Protein AF-A0A963HE91-F1 (afdb_monomer)

Radius of gyration: 21.38 Å; Cα contacts (8 Å, |Δi|>4): 74; chains: 1; bounding box: 31×71×37 Å

Structure (mmCIF, N/CA/C/O backbone):
data_AF-A0A963HE91-F1
#
_entry.id   AF-A0A963HE91-F1
#
loop_
_atom_site.group_PDB
_atom_site.id
_atom_site.type_symbol
_atom_site.label_atom_id
_atom_site.label_alt_id
_atom_site.label_comp_id
_atom_site.label_asym_id
_atom_site.label_entity_id
_atom_site.label_seq_id
_atom_site.pdbx_PDB_ins_code
_atom_site.Cartn_x
_atom_site.Cartn_y
_atom_site.Cartn_z
_atom_site.occupancy
_atom_site.B_iso_or_equiv
_atom_site.auth_seq_id
_atom_site.auth_comp_id
_atom_site.auth_asym_id
_atom_site.auth_atom_id
_atom_site.pdbx_PDB_model_num
ATOM 1 N N . MET A 1 1 ? -19.109 55.000 1.678 1.00 43.66 1 MET A N 1
ATOM 2 C CA . MET A 1 1 ? -19.794 53.860 2.327 1.00 43.66 1 MET A CA 1
ATOM 3 C C . MET A 1 1 ? -19.699 52.593 1.458 1.00 43.66 1 MET A C 1
ATOM 5 O O . MET A 1 1 ? -20.715 52.019 1.116 1.00 43.66 1 MET A O 1
ATOM 9 N N . TYR A 1 2 ? -18.485 52.142 1.104 1.00 42.00 2 TYR A N 1
ATOM 10 C CA . TYR A 1 2 ? -18.229 50.865 0.408 1.00 42.00 2 TYR A CA 1
ATOM 11 C C . TYR A 1 2 ? -16.801 50.407 0.756 1.00 42.00 2 TYR A C 1
ATOM 13 O O . TYR A 1 2 ? -15.855 50.832 0.108 1.00 42.00 2 TYR A O 1
ATOM 21 N N . SER A 1 3 ? -16.608 49.633 1.830 1.00 48.31 3 SER A N 1
ATOM 22 C CA . SER A 1 3 ? -15.276 49.060 2.144 1.00 48.31 3 SER A CA 1
ATOM 23 C C . SER A 1 3 ? -15.326 47.731 2.912 1.00 48.31 3 SER A C 1
ATOM 25 O O . SER A 1 3 ? -14.391 46.942 2.862 1.00 48.31 3 SER A O 1
ATOM 27 N N . ASN A 1 4 ? -16.447 47.404 3.562 1.00 52.81 4 ASN A N 1
ATOM 28 C CA . ASN A 1 4 ? -16.508 46.206 4.409 1.00 52.81 4 ASN A CA 1
ATOM 29 C C . ASN A 1 4 ? -16.736 44.895 3.634 1.00 52.81 4 ASN A C 1
ATOM 31 O O . ASN A 1 4 ? -16.278 43.843 4.071 1.00 52.81 4 ASN A O 1
ATOM 35 N N . TYR A 1 5 ? -17.385 44.931 2.465 1.00 49.00 5 TYR A N 1
ATOM 36 C CA . TYR A 1 5 ? -17.703 43.707 1.716 1.00 49.00 5 TYR A CA 1
ATOM 37 C C . TYR A 1 5 ? -16.493 43.103 0.978 1.00 49.00 5 TYR A C 1
ATOM 39 O O . TYR A 1 5 ? -16.354 41.884 0.946 1.00 49.00 5 TYR A O 1
ATOM 47 N N . SER A 1 6 ? -15.580 43.923 0.443 1.00 46.88 6 SER A N 1
ATOM 48 C CA . SER A 1 6 ? -14.417 43.453 -0.334 1.00 46.88 6 SER A CA 1
ATOM 49 C C . SER A 1 6 ? -13.296 42.859 0.532 1.00 46.88 6 SER A C 1
ATOM 51 O O . SER A 1 6 ? -12.594 41.932 0.110 1.00 46.88 6 SER A O 1
ATOM 53 N N . ILE A 1 7 ? -13.1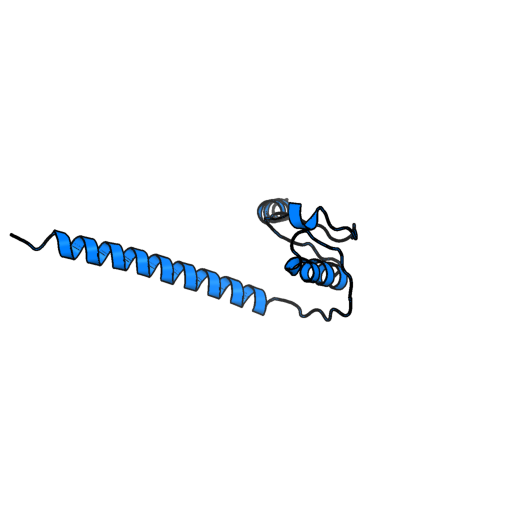38 43.356 1.761 1.00 56.75 7 ILE A N 1
ATOM 54 C CA . ILE A 1 7 ? -12.129 42.871 2.713 1.00 56.75 7 ILE A CA 1
ATOM 55 C C . ILE A 1 7 ? -12.523 41.486 3.247 1.00 56.75 7 ILE A C 1
ATOM 57 O O . ILE A 1 7 ? -11.697 40.572 3.258 1.00 56.75 7 ILE A O 1
ATOM 61 N N . LEU A 1 8 ? -13.797 41.285 3.602 1.00 57.75 8 LEU A N 1
ATOM 62 C CA . LEU A 1 8 ? -14.293 40.002 4.117 1.00 57.75 8 LEU A CA 1
ATOM 63 C C . LEU A 1 8 ? -14.193 38.874 3.077 1.00 57.75 8 LEU A C 1
ATOM 65 O O . LEU A 1 8 ? -13.762 37.765 3.406 1.00 57.75 8 LEU A O 1
ATOM 69 N N . THR A 1 9 ? -14.505 39.147 1.806 1.00 54.91 9 THR A N 1
ATOM 70 C CA . THR A 1 9 ? -14.377 38.149 0.729 1.00 54.91 9 THR A CA 1
ATOM 71 C C . THR A 1 9 ? -12.923 37.777 0.445 1.00 54.91 9 THR A C 1
ATOM 73 O O . THR A 1 9 ? -12.617 36.605 0.206 1.00 54.91 9 THR A O 1
ATOM 76 N N . THR A 1 10 ? -12.008 38.748 0.510 1.00 58.06 10 THR A N 1
ATOM 77 C CA . THR A 1 10 ? -10.575 38.521 0.268 1.00 58.06 10 THR A CA 1
ATOM 78 C C . THR A 1 10 ? -9.954 37.671 1.377 1.00 58.06 10 THR A C 1
ATOM 80 O O . THR A 1 10 ? -9.266 36.690 1.083 1.00 58.06 10 THR A O 1
ATOM 83 N N . THR A 1 11 ? -10.263 37.971 2.641 1.00 62.06 11 THR A N 1
ATOM 84 C CA . THR A 1 11 ? -9.779 37.211 3.804 1.00 62.06 11 THR A CA 1
ATOM 85 C C . THR A 1 11 ? -10.313 35.778 3.812 1.00 62.06 11 THR A C 1
ATOM 87 O O . THR A 1 11 ? -9.533 34.839 3.957 1.00 62.06 11 THR A O 1
ATOM 90 N N . ALA A 1 12 ? -11.611 35.573 3.563 1.00 62.31 12 ALA A N 1
ATOM 91 C CA . ALA A 1 12 ? -12.201 34.233 3.529 1.00 62.31 12 ALA A CA 1
ATOM 92 C C . ALA A 1 12 ? -11.653 33.367 2.377 1.00 62.31 12 ALA A C 1
ATOM 94 O O . ALA A 1 12 ? -11.442 32.167 2.551 1.00 62.31 12 ALA A O 1
ATOM 95 N N . ARG A 1 13 ? -11.378 33.957 1.201 1.00 60.41 13 ARG A N 1
ATOM 96 C CA . ARG A 1 13 ? -10.740 33.242 0.081 1.00 60.41 13 ARG A CA 1
ATOM 97 C C . ARG A 1 13 ? -9.294 32.866 0.404 1.00 60.41 13 ARG A C 1
ATOM 99 O O . ARG A 1 13 ? -8.900 31.746 0.099 1.00 60.41 13 ARG A O 1
ATOM 106 N N . ARG A 1 14 ? -8.542 33.760 1.056 1.00 58.22 14 ARG A N 1
ATOM 107 C CA . ARG A 1 14 ? -7.151 33.521 1.471 1.00 58.22 14 ARG A CA 1
ATOM 108 C C . ARG A 1 14 ? -7.046 32.426 2.532 1.00 58.22 14 ARG A C 1
ATOM 110 O O . ARG A 1 14 ? -6.205 31.545 2.393 1.00 58.22 14 ARG A O 1
ATOM 117 N N . LEU A 1 15 ? -7.926 32.444 3.536 1.00 61.59 15 LEU A N 1
ATOM 118 C CA . LEU A 1 15 ? -8.004 31.401 4.564 1.00 61.59 15 LEU A CA 1
ATOM 119 C C . LEU A 1 15 ? -8.363 30.045 3.952 1.00 61.59 15 LEU A C 1
ATOM 121 O O . LEU A 1 15 ? -7.683 29.062 4.230 1.00 61.59 15 LEU A O 1
ATOM 125 N N . ARG A 1 16 ? -9.354 29.999 3.048 1.00 58.81 16 ARG A N 1
ATOM 126 C CA . ARG A 1 16 ? -9.684 28.772 2.309 1.00 58.81 16 ARG A CA 1
ATOM 127 C C . ARG A 1 16 ? -8.501 28.272 1.484 1.00 58.81 16 ARG A C 1
ATOM 129 O O . ARG A 1 16 ? -8.147 27.115 1.635 1.00 58.81 16 ARG A O 1
ATOM 136 N N . SER A 1 17 ? -7.846 29.127 0.691 1.00 61.78 17 SER A N 1
ATOM 137 C CA . SER A 1 17 ? -6.686 28.725 -0.121 1.00 61.78 17 SER A CA 1
ATOM 138 C C . SER A 1 17 ? -5.47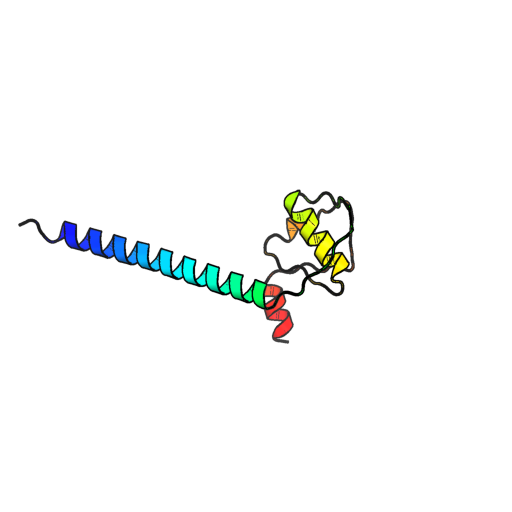7 28.290 0.713 1.00 61.78 17 SER A C 1
ATOM 140 O O . SER A 1 17 ? -4.755 27.383 0.314 1.00 61.78 17 SER A O 1
ATOM 142 N N . GLN A 1 18 ? -5.250 28.913 1.874 1.00 62.34 18 GLN A N 1
ATOM 143 C CA . GLN A 1 18 ? -4.181 28.516 2.793 1.00 62.34 18 GLN A CA 1
ATOM 144 C C . GLN A 1 18 ? -4.492 27.182 3.475 1.00 62.34 18 GLN A C 1
ATOM 146 O O . GLN A 1 18 ? -3.589 26.365 3.619 1.00 62.34 18 GLN A O 1
ATOM 151 N N . GLN A 1 19 ? -5.755 26.921 3.828 1.00 65.88 19 GLN A N 1
ATOM 152 C CA . GLN A 1 19 ? -6.173 25.616 4.341 1.00 65.88 19 GLN A CA 1
ATOM 153 C C . GLN A 1 19 ? -6.030 24.512 3.285 1.00 65.88 19 GLN A C 1
ATOM 155 O O . GLN A 1 19 ? -5.526 23.439 3.612 1.00 65.88 19 GLN A O 1
ATOM 160 N N . THR A 1 20 ? -6.377 24.759 2.014 1.00 76.75 20 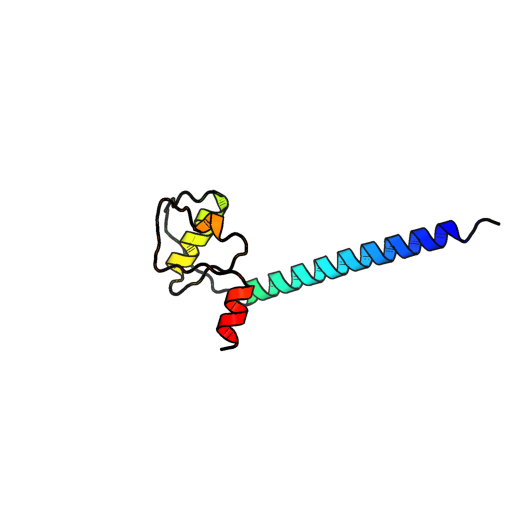THR A N 1
ATOM 161 C CA . THR A 1 20 ? -6.139 23.775 0.942 1.00 76.75 20 THR A CA 1
ATOM 162 C C . THR A 1 20 ? -4.652 23.531 0.712 1.00 76.75 20 THR A C 1
ATOM 164 O O . THR A 1 20 ? -4.246 22.380 0.568 1.00 76.75 20 THR A O 1
ATOM 167 N N . ALA A 1 21 ? -3.830 24.585 0.712 1.00 80.56 21 ALA A N 1
ATOM 168 C CA . ALA A 1 21 ? -2.382 24.460 0.553 1.00 80.56 21 ALA A CA 1
ATOM 169 C C . ALA A 1 21 ? -1.738 23.681 1.712 1.00 80.56 21 ALA A C 1
ATOM 171 O O . ALA A 1 21 ? -0.928 22.791 1.469 1.00 80.56 21 ALA A O 1
ATOM 172 N N . ALA A 1 22 ? -2.137 23.957 2.957 1.00 83.06 22 ALA A N 1
ATOM 173 C CA . ALA A 1 22 ? -1.662 23.225 4.130 1.00 83.06 22 ALA A CA 1
ATOM 174 C C . ALA A 1 22 ? -2.073 21.743 4.087 1.00 83.06 22 ALA A C 1
ATOM 176 O O . ALA A 1 22 ? -1.256 20.867 4.361 1.00 83.06 22 ALA A O 1
ATOM 177 N N . HIS A 1 23 ? -3.311 21.449 3.678 1.00 83.81 23 HIS A N 1
ATOM 178 C CA . HIS A 1 23 ? -3.799 20.074 3.531 1.00 83.81 23 HIS A CA 1
ATOM 179 C C . HIS A 1 23 ? -3.050 19.295 2.445 1.00 83.81 23 HIS A C 1
ATOM 181 O O . HIS A 1 23 ? -2.706 18.130 2.631 1.00 83.81 23 HIS A O 1
ATOM 187 N N . LEU A 1 24 ? -2.762 19.941 1.312 1.00 83.00 24 LEU A N 1
ATOM 188 C CA . LEU A 1 24 ? -1.954 19.357 0.240 1.00 83.00 24 LEU A CA 1
ATOM 189 C C . LEU A 1 24 ? -0.517 19.099 0.704 1.00 83.00 24 LEU A C 1
ATOM 191 O O . LEU A 1 24 ? -0.009 18.000 0.502 1.00 83.00 24 LEU A O 1
ATOM 195 N N . ALA A 1 25 ? 0.110 20.071 1.372 1.00 86.75 25 ALA A N 1
ATOM 196 C CA . ALA A 1 25 ? 1.455 19.921 1.923 1.00 86.75 25 ALA A CA 1
ATOM 197 C C . ALA A 1 25 ? 1.532 18.758 2.926 1.00 86.75 25 ALA A C 1
ATOM 199 O O . ALA A 1 25 ? 2.466 17.959 2.873 1.00 86.75 25 ALA A O 1
ATOM 200 N N . PHE A 1 26 ? 0.518 18.612 3.785 1.00 91.44 26 PHE A N 1
ATOM 201 C CA . PHE A 1 26 ? 0.416 17.488 4.712 1.00 91.44 26 PHE A CA 1
ATOM 202 C C . PHE A 1 26 ? 0.318 16.143 3.977 1.00 91.44 26 PHE A C 1
ATOM 204 O O . PHE A 1 26 ? 1.090 15.231 4.266 1.00 91.44 26 PHE A O 1
ATOM 211 N N . LYS A 1 27 ? -0.575 16.027 2.982 1.00 88.19 27 LYS A N 1
ATOM 212 C CA . LYS A 1 27 ? -0.723 14.803 2.173 1.00 88.19 27 LYS A CA 1
ATOM 213 C C . LYS A 1 27 ? 0.564 14.418 1.445 1.00 88.19 27 LYS A C 1
ATOM 215 O O . LYS A 1 27 ? 0.931 13.244 1.429 1.00 88.19 27 LYS A O 1
ATOM 220 N N . LEU A 1 28 ? 1.247 15.396 0.852 1.00 90.44 28 LEU A N 1
ATOM 221 C CA . LEU A 1 28 ? 2.508 15.176 0.144 1.00 90.44 28 LEU A CA 1
ATOM 222 C C . LEU A 1 28 ? 3.600 14.687 1.096 1.00 90.44 28 LEU A C 1
ATOM 224 O O . LEU A 1 28 ? 4.259 13.698 0.796 1.00 90.44 28 LEU A O 1
ATOM 228 N N . SER A 1 29 ? 3.742 15.332 2.258 1.00 92.19 29 SER A N 1
ATOM 229 C CA . SER A 1 29 ? 4.713 14.931 3.280 1.00 92.19 29 SER A CA 1
ATOM 230 C C . SER A 1 29 ? 4.456 13.507 3.785 1.00 92.19 29 SER A C 1
ATOM 232 O O . SER A 1 29 ? 5.375 12.691 3.823 1.00 92.19 29 SER A O 1
ATOM 234 N N . ALA A 1 30 ? 3.195 13.168 4.080 1.00 90.75 30 ALA A N 1
ATOM 235 C CA . ALA A 1 30 ? 2.818 11.820 4.498 1.00 90.75 30 ALA A CA 1
ATOM 236 C C . ALA A 1 30 ? 3.152 10.770 3.424 1.00 90.75 30 ALA A C 1
ATOM 238 O O . ALA A 1 30 ? 3.734 9.734 3.733 1.00 90.75 30 ALA A O 1
ATOM 239 N N . THR A 1 31 ? 2.846 11.055 2.155 1.00 88.56 31 THR A N 1
ATOM 240 C CA . THR A 1 31 ? 3.141 10.139 1.040 1.00 88.56 31 THR A CA 1
ATOM 241 C C . THR A 1 31 ? 4.647 9.959 0.853 1.00 88.56 31 THR A C 1
ATOM 243 O O . THR A 1 31 ? 5.121 8.834 0.733 1.00 88.56 31 THR A O 1
ATOM 246 N N . ALA A 1 32 ? 5.412 11.054 0.882 1.00 93.56 32 ALA A N 1
ATOM 247 C CA . ALA A 1 32 ? 6.865 11.011 0.758 1.00 93.56 32 ALA A CA 1
ATOM 248 C C . ALA A 1 32 ? 7.507 10.199 1.890 1.00 93.56 32 ALA A C 1
ATOM 250 O O . ALA A 1 32 ? 8.400 9.395 1.636 1.00 93.56 32 ALA A O 1
ATOM 251 N N . HIS A 1 33 ? 7.017 10.356 3.123 1.00 95.88 33 HIS A N 1
ATOM 252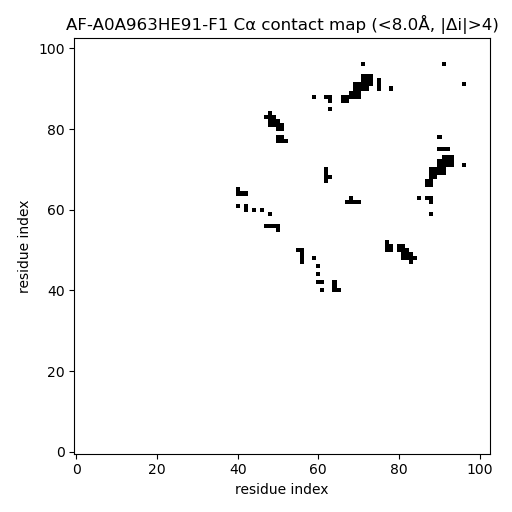 C CA . HIS A 1 33 ? 7.486 9.558 4.249 1.00 95.88 33 HIS A CA 1
ATOM 253 C C . HIS A 1 33 ? 7.182 8.069 4.050 1.00 95.88 33 HIS A C 1
ATOM 255 O O . HIS A 1 33 ? 8.051 7.242 4.308 1.00 95.88 33 HIS A O 1
ATOM 261 N N . LEU A 1 34 ? 5.973 7.708 3.609 1.00 91.62 34 LEU A N 1
ATOM 262 C CA . LEU A 1 34 ? 5.618 6.305 3.369 1.00 91.62 34 LEU A CA 1
ATOM 263 C C . LEU A 1 34 ? 6.518 5.670 2.305 1.00 91.62 34 LEU A C 1
ATOM 265 O O . LEU A 1 34 ? 7.002 4.564 2.509 1.00 91.62 34 LEU A O 1
ATOM 269 N N . VAL A 1 35 ? 6.803 6.391 1.217 1.00 92.56 35 VAL A N 1
ATOM 270 C CA . VAL A 1 35 ? 7.741 5.932 0.181 1.00 92.56 35 VAL A CA 1
ATOM 271 C C . VAL A 1 35 ? 9.158 5.791 0.741 1.00 92.56 35 VAL A C 1
ATOM 273 O O . VAL A 1 35 ? 9.828 4.809 0.450 1.00 92.56 35 VAL A O 1
ATOM 276 N N . ALA A 1 36 ? 9.606 6.728 1.581 1.00 95.31 36 ALA A N 1
ATOM 277 C CA . ALA A 1 36 ? 10.948 6.699 2.164 1.00 95.31 36 ALA A CA 1
ATOM 278 C C . ALA A 1 36 ? 11.190 5.507 3.107 1.00 95.31 36 ALA A C 1
ATOM 280 O O . ALA A 1 36 ? 12.338 5.112 3.293 1.00 95.31 36 ALA A O 1
ATOM 281 N N . VAL A 1 37 ? 10.135 4.947 3.706 1.00 95.38 37 VAL A N 1
ATOM 282 C CA . VAL A 1 37 ? 10.224 3.763 4.582 1.00 95.38 37 VAL A CA 1
ATOM 283 C C . VAL A 1 37 ? 9.791 2.467 3.895 1.00 95.38 37 VAL A C 1
ATOM 285 O O . VAL A 1 37 ? 9.833 1.409 4.521 1.00 95.38 37 VAL A O 1
ATOM 288 N N . ALA A 1 38 ? 9.350 2.532 2.638 1.00 91.94 38 ALA A N 1
ATOM 289 C CA . ALA A 1 38 ? 8.889 1.366 1.902 1.00 91.94 38 ALA A CA 1
ATOM 290 C C . ALA A 1 38 ? 10.062 0.460 1.510 1.00 91.94 38 ALA A C 1
ATOM 292 O O . ALA A 1 38 ? 11.154 0.922 1.180 1.00 91.94 38 ALA A O 1
ATOM 293 N N . THR A 1 39 ? 9.812 -0.846 1.498 1.00 92.00 39 THR A N 1
ATOM 294 C CA . THR A 1 39 ? 10.728 -1.833 0.922 1.00 92.00 39 THR A CA 1
ATOM 295 C C . THR A 1 39 ? 10.330 -2.121 -0.515 1.00 92.00 39 THR A C 1
ATOM 297 O O . THR A 1 39 ? 9.160 -2.385 -0.793 1.00 92.00 39 THR A O 1
ATOM 300 N N . GLU A 1 40 ? 11.301 -2.099 -1.421 1.00 91.94 40 GLU A N 1
ATOM 301 C CA . GLU A 1 40 ? 11.089 -2.491 -2.811 1.00 91.94 40 GLU A CA 1
ATOM 302 C C . GLU A 1 40 ? 10.880 -4.007 -2.913 1.00 91.94 40 GLU A C 1
ATOM 304 O O . GLU A 1 40 ? 11.602 -4.787 -2.289 1.00 91.94 40 GLU A O 1
ATOM 309 N N . ILE A 1 41 ? 9.882 -4.419 -3.696 1.00 89.00 41 ILE A N 1
ATOM 310 C CA . ILE A 1 41 ? 9.522 -5.821 -3.914 1.00 89.00 41 ILE A CA 1
ATOM 311 C C . ILE A 1 41 ? 9.554 -6.083 -5.418 1.00 89.00 41 ILE A C 1
ATOM 313 O O . ILE A 1 41 ? 8.813 -5.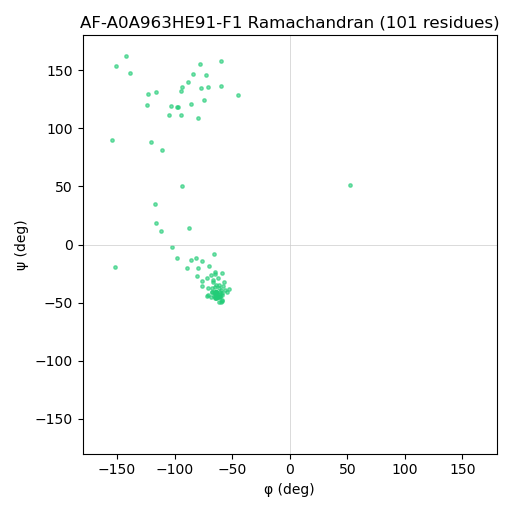455 -6.172 1.00 89.00 41 ILE A O 1
ATOM 317 N N . ASP A 1 42 ? 10.398 -7.021 -5.850 1.00 87.50 42 ASP A N 1
ATOM 318 C CA . ASP A 1 42 ? 10.425 -7.484 -7.239 1.00 87.50 42 ASP A CA 1
ATOM 319 C C . ASP A 1 42 ? 9.282 -8.483 -7.468 1.00 87.50 42 ASP A C 1
ATOM 321 O O . ASP A 1 42 ? 9.298 -9.606 -6.954 1.00 87.50 42 ASP A O 1
ATOM 325 N N . VAL A 1 43 ? 8.268 -8.061 -8.223 1.00 84.56 43 VAL A N 1
ATOM 326 C CA . VAL A 1 43 ? 7.098 -8.878 -8.558 1.00 84.56 43 VAL A CA 1
ATOM 327 C C . VAL A 1 43 ? 7.230 -9.382 -9.988 1.00 84.56 43 VAL A C 1
ATOM 329 O O . VAL A 1 43 ? 7.262 -8.604 -10.937 1.00 84.56 43 VAL A O 1
ATOM 332 N N . ARG A 1 44 ? 7.258 -10.709 -10.153 1.00 77.31 44 ARG A N 1
ATOM 333 C CA . ARG A 1 44 ? 7.339 -11.378 -11.468 1.00 77.31 44 ARG A CA 1
ATOM 334 C C . ARG A 1 44 ? 6.113 -12.228 -11.793 1.00 77.31 44 ARG A C 1
ATOM 336 O O . ARG A 1 44 ? 6.177 -13.123 -12.634 1.00 77.31 44 ARG A O 1
ATOM 343 N N . SER A 1 45 ? 5.011 -11.974 -11.101 1.00 69.50 45 SER A N 1
ATOM 344 C CA . SER A 1 45 ? 3.746 -12.655 -11.343 1.00 69.50 45 SER A CA 1
ATOM 345 C C . SER A 1 45 ? 2.990 -11.983 -12.492 1.00 69.50 45 SER A C 1
ATOM 347 O O . SER A 1 45 ? 3.107 -10.785 -12.715 1.00 69.50 45 SER A O 1
ATOM 349 N N . LEU A 1 46 ? 2.252 -12.784 -13.260 1.00 72.88 46 LEU A N 1
ATOM 350 C CA . LEU A 1 46 ? 1.309 -12.331 -14.293 1.00 72.88 46 LEU A CA 1
ATOM 351 C C . LEU A 1 46 ? -0.107 -12.776 -13.906 1.00 72.88 46 LEU A C 1
ATOM 353 O O . LEU A 1 46 ? -0.897 -13.217 -14.746 1.00 72.88 46 LEU A O 1
ATOM 357 N N . TRP A 1 47 ? -0.393 -12.783 -12.605 1.00 75.44 47 TRP A N 1
ATOM 358 C CA . TRP A 1 47 ? -1.642 -13.305 -12.092 1.00 75.44 47 TRP A CA 1
ATOM 359 C C . TRP A 1 47 ? -2.746 -12.282 -12.334 1.00 75.44 47 TRP A C 1
ATOM 361 O O . TRP A 1 47 ? -2.612 -11.085 -12.109 1.00 75.44 47 TRP A O 1
ATOM 371 N N . ARG A 1 48 ? -3.884 -12.772 -12.815 1.00 80.31 48 ARG A N 1
ATOM 372 C CA . ARG A 1 48 ? -5.088 -11.970 -13.016 1.00 80.31 48 ARG A CA 1
ATOM 373 C C . ARG A 1 48 ? -6.118 -12.424 -11.991 1.00 80.31 48 ARG A C 1
ATOM 375 O O . ARG A 1 48 ? -6.962 -13.251 -12.315 1.00 80.31 48 ARG A O 1
ATOM 382 N N . PRO A 1 49 ? -6.029 -11.943 -10.736 1.00 78.69 49 PRO A N 1
ATOM 383 C CA . PRO A 1 49 ? -7.032 -12.251 -9.728 1.00 78.69 49 PRO A CA 1
ATOM 384 C C . PRO A 1 49 ? -8.399 -11.651 -10.068 1.00 78.69 49 PRO A C 1
ATOM 386 O O . PRO A 1 49 ? -9.365 -11.994 -9.395 1.00 78.69 49 PRO A O 1
ATOM 389 N N . ASN A 1 50 ? -8.477 -10.803 -11.105 1.00 85.56 50 ASN A N 1
ATOM 390 C CA . ASN A 1 50 ? -9.702 -10.216 -11.641 1.00 85.56 50 ASN A CA 1
ATOM 391 C C . ASN A 1 50 ? -10.511 -9.541 -10.532 1.00 85.56 50 ASN A C 1
ATOM 393 O O . ASN A 1 50 ? -11.694 -9.810 -10.330 1.00 85.56 50 ASN A O 1
ATOM 397 N N . LEU A 1 51 ? -9.825 -8.682 -9.771 1.00 86.62 51 LEU A N 1
ATOM 398 C CA . LEU A 1 51 ? -10.483 -7.785 -8.834 1.00 86.62 51 LEU A CA 1
ATOM 399 C C . LEU A 1 51 ? -11.463 -6.877 -9.576 1.00 86.62 51 LEU A C 1
ATOM 401 O O . LEU A 1 51 ? -11.342 -6.636 -10.778 1.00 86.62 51 LEU A O 1
ATOM 405 N N . ARG A 1 52 ? -12.437 -6.356 -8.826 1.00 85.12 52 ARG A N 1
ATOM 406 C CA . ARG A 1 52 ? -13.450 -5.442 -9.360 1.00 85.12 52 ARG A CA 1
ATOM 407 C C . ARG A 1 52 ? -12.822 -4.209 -10.014 1.00 85.12 52 ARG A C 1
ATOM 409 O O . ARG A 1 52 ? -13.335 -3.747 -11.030 1.00 85.12 52 ARG A O 1
ATOM 416 N N . ASP A 1 53 ? -11.760 -3.679 -9.411 1.00 83.94 53 ASP A N 1
ATOM 417 C CA . ASP A 1 53 ? -10.910 -2.662 -10.020 1.00 83.94 53 ASP A CA 1
ATOM 418 C C . ASP A 1 53 ? -9.678 -3.344 -10.624 1.00 83.94 53 ASP A C 1
ATOM 420 O O . ASP A 1 53 ? -8.883 -3.972 -9.919 1.00 83.94 53 ASP A O 1
ATOM 424 N N . GLU A 1 54 ? -9.516 -3.231 -11.944 1.00 82.88 54 GLU A N 1
ATOM 425 C CA . GLU A 1 54 ? -8.382 -3.839 -12.635 1.00 82.88 54 GLU A CA 1
ATOM 426 C C . GLU A 1 54 ? -7.034 -3.271 -12.173 1.00 82.88 54 GLU A C 1
ATOM 428 O O . GLU A 1 54 ? -6.032 -3.994 -12.210 1.00 82.88 54 GLU A O 1
ATOM 433 N N . GLY A 1 55 ? -7.005 -2.011 -11.723 1.00 83.75 55 GLY A N 1
ATOM 434 C CA . GLY A 1 55 ? -5.801 -1.348 -11.225 1.00 83.75 55 GLY A CA 1
ATOM 435 C C . GLY A 1 55 ? -5.290 -1.931 -9.906 1.00 83.75 55 GLY A C 1
ATOM 436 O O . GLY A 1 55 ? -4.085 -1.916 -9.655 1.00 83.75 55 GLY A O 1
ATOM 437 N N . ASP A 1 56 ? -6.175 -2.524 -9.103 1.00 87.44 56 ASP A N 1
ATOM 438 C CA . ASP A 1 56 ? -5.832 -3.078 -7.790 1.00 87.44 56 ASP A CA 1
ATOM 439 C C . ASP A 1 56 ? -5.203 -4.475 -7.872 1.00 87.44 56 ASP A C 1
ATOM 441 O O . ASP A 1 56 ? -4.635 -4.961 -6.890 1.00 87.44 56 ASP A O 1
ATOM 445 N N . ASN A 1 57 ? -5.251 -5.131 -9.038 1.00 89.06 57 ASN A N 1
ATOM 446 C CA . ASN A 1 57 ? -4.694 -6.477 -9.212 1.00 89.06 57 ASN A CA 1
ATOM 447 C C . ASN A 1 57 ? -3.215 -6.540 -8.793 1.00 89.06 57 ASN A C 1
ATOM 449 O O . AS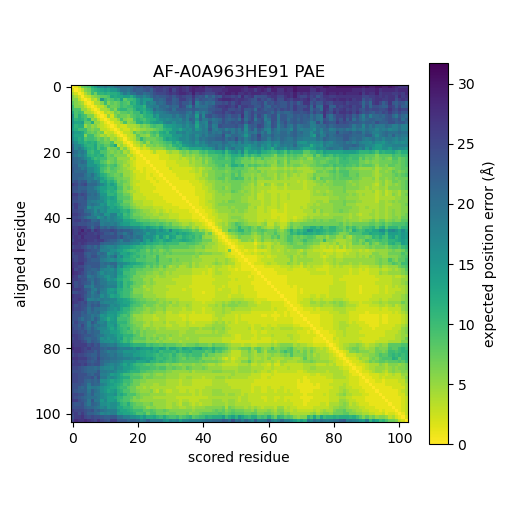N A 1 57 ? -2.812 -7.474 -8.100 1.00 89.06 57 ASN A O 1
ATOM 453 N N . PHE A 1 58 ? -2.430 -5.516 -9.140 1.00 88.44 58 PHE A N 1
ATOM 454 C CA . PHE A 1 58 ? -1.004 -5.452 -8.805 1.00 88.44 58 PHE A CA 1
ATOM 455 C C . PHE A 1 58 ? -0.758 -5.329 -7.290 1.00 88.44 58 PHE A C 1
ATOM 457 O O . PHE A 1 58 ? 0.238 -5.842 -6.780 1.00 88.44 58 PHE A O 1
ATOM 464 N N . VAL A 1 59 ? -1.676 -4.695 -6.548 1.00 90.12 59 VAL A N 1
ATOM 465 C CA . VAL A 1 59 ? -1.570 -4.552 -5.086 1.00 90.12 59 VAL A CA 1
ATOM 466 C C . VAL A 1 59 ? -1.631 -5.928 -4.431 1.00 90.12 59 VAL A C 1
ATOM 468 O O . VAL A 1 59 ? -0.863 -6.216 -3.511 1.00 90.12 59 VAL A O 1
ATOM 471 N N . LEU A 1 60 ? -2.506 -6.802 -4.934 1.00 89.38 60 LEU A N 1
ATOM 472 C CA . LEU A 1 60 ? -2.605 -8.177 -4.458 1.00 89.38 60 LEU A CA 1
ATOM 473 C C . LEU A 1 60 ? -1.348 -8.983 -4.808 1.00 89.38 60 LEU A C 1
ATOM 475 O O . LEU A 1 60 ? -0.855 -9.727 -3.965 1.00 89.38 60 LEU A O 1
ATOM 479 N N . GLU A 1 61 ? -0.796 -8.813 -6.011 1.00 89.62 61 GLU A N 1
ATOM 480 C CA . GLU A 1 61 ? 0.450 -9.483 -6.406 1.00 89.62 61 GLU A CA 1
ATOM 481 C C . GLU A 1 61 ? 1.632 -9.087 -5.513 1.00 89.62 61 GLU A C 1
ATOM 483 O O . GLU A 1 61 ? 2.351 -9.968 -5.036 1.00 89.62 61 GLU A O 1
ATOM 488 N N . ILE A 1 62 ? 1.794 -7.789 -5.221 1.00 90.56 62 ILE A N 1
ATOM 489 C CA . ILE A 1 62 ? 2.800 -7.309 -4.263 1.00 90.56 62 ILE A CA 1
ATOM 490 C C . ILE A 1 62 ? 2.568 -7.933 -2.896 1.00 90.56 62 ILE A C 1
ATOM 492 O O . ILE A 1 62 ? 3.515 -8.428 -2.293 1.00 90.56 62 ILE A O 1
ATOM 496 N N . ALA A 1 63 ? 1.331 -7.930 -2.398 1.00 90.81 63 ALA A N 1
ATOM 497 C CA . ALA A 1 63 ? 1.03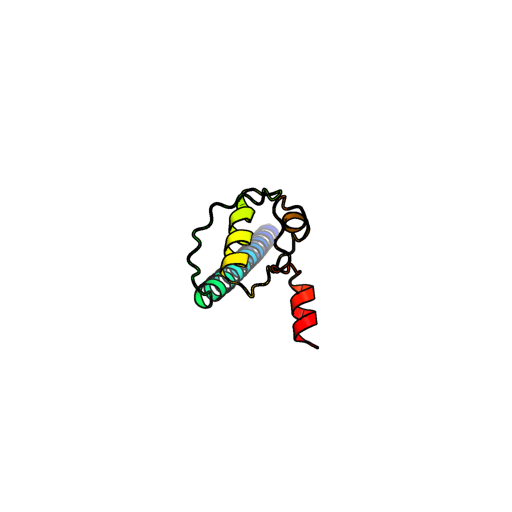3 -8.466 -1.075 1.00 90.81 63 ALA A CA 1
ATOM 498 C C . ALA A 1 63 ? 1.364 -9.963 -0.963 1.00 90.81 63 ALA A C 1
ATOM 500 O O . ALA A 1 63 ? 1.828 -10.417 0.083 1.00 90.81 63 ALA A O 1
ATOM 501 N N . VAL A 1 64 ? 1.175 -10.733 -2.038 1.00 90.19 64 VAL A N 1
ATOM 502 C CA . VAL A 1 64 ? 1.586 -12.142 -2.078 1.00 90.19 64 VAL A CA 1
ATOM 503 C C . VAL A 1 64 ? 3.110 -12.277 -2.141 1.00 90.19 64 VAL A C 1
ATOM 505 O O . VAL A 1 64 ? 3.670 -13.103 -1.423 1.00 90.19 64 VAL A O 1
ATOM 508 N N . ALA A 1 65 ? 3.792 -11.475 -2.963 1.00 90.12 65 ALA A N 1
ATOM 509 C CA . ALA A 1 65 ? 5.251 -11.514 -3.092 1.00 90.12 65 ALA A CA 1
ATOM 510 C C . ALA A 1 65 ? 5.980 -11.050 -1.816 1.00 90.12 65 ALA A C 1
ATOM 512 O O . ALA A 1 65 ? 7.043 -11.568 -1.485 1.00 90.12 65 ALA A O 1
ATOM 513 N N . ALA A 1 66 ? 5.388 -10.111 -1.077 1.00 90.25 66 ALA A N 1
ATOM 514 C CA . ALA A 1 66 ? 5.911 -9.547 0.163 1.00 90.25 66 ALA A CA 1
ATOM 515 C C . ALA A 1 66 ? 5.509 -10.344 1.418 1.00 90.25 66 ALA A C 1
ATOM 517 O O . ALA A 1 66 ? 5.598 -9.822 2.529 1.00 90.25 66 ALA A O 1
ATOM 518 N N . TRP A 1 67 ? 5.006 -11.574 1.269 1.00 88.31 67 TRP A N 1
ATOM 519 C CA . TRP A 1 67 ? 4.492 -12.341 2.401 1.00 88.31 67 TRP A CA 1
ATOM 520 C C . TRP A 1 67 ? 5.574 -12.588 3.477 1.00 88.31 67 TRP A C 1
ATOM 522 O O . TRP A 1 67 ? 6.689 -12.989 3.132 1.00 88.31 67 TRP A O 1
ATOM 532 N N . PRO A 1 68 ? 5.260 -12.429 4.780 1.00 91.19 68 PRO A N 1
ATOM 533 C CA . PRO A 1 68 ? 3.961 -12.053 5.354 1.00 91.19 68 PRO A CA 1
ATOM 534 C C . PRO A 1 68 ? 3.615 -10.563 5.172 1.00 91.19 68 PRO A C 1
ATOM 536 O O . PRO A 1 68 ? 4.347 -9.687 5.619 1.00 91.19 68 PRO A O 1
ATOM 539 N N . CYS A 1 69 ? 2.452 -10.279 4.569 1.00 91.88 69 CYS A N 1
ATOM 540 C CA . CYS A 1 69 ? 1.974 -8.923 4.278 1.00 91.88 69 CYS A CA 1
ATOM 541 C C . CYS A 1 69 ? 0.469 -8.784 4.567 1.00 91.88 69 CYS A C 1
ATOM 543 O O . CYS A 1 69 ? -0.300 -9.732 4.401 1.00 91.88 69 CYS A O 1
ATOM 545 N N . THR A 1 70 ? 0.046 -7.592 4.999 1.00 92.94 70 THR A N 1
ATOM 546 C CA . THR A 1 70 ? -1.360 -7.225 5.227 1.00 92.94 70 THR A CA 1
ATOM 547 C C . THR A 1 70 ? -1.701 -5.995 4.393 1.00 92.94 70 THR A C 1
ATOM 549 O O . THR A 1 70 ? -1.000 -4.987 4.463 1.00 92.94 70 THR A O 1
ATOM 552 N N . ILE A 1 71 ? -2.793 -6.055 3.631 1.00 93.12 71 ILE A N 1
ATOM 553 C CA . ILE A 1 71 ? -3.303 -4.915 2.864 1.00 93.12 71 ILE A CA 1
ATOM 554 C C . ILE A 1 71 ? -4.196 -4.075 3.777 1.00 93.12 71 ILE A C 1
ATOM 556 O O . ILE A 1 71 ? -5.215 -4.547 4.285 1.00 93.12 71 ILE A O 1
ATOM 560 N N . VAL A 1 72 ? -3.836 -2.807 3.954 1.00 93.81 72 VAL A N 1
ATOM 561 C CA . VAL A 1 72 ? -4.599 -1.856 4.768 1.00 93.81 72 VAL A CA 1
ATOM 562 C C . VAL A 1 72 ? -5.356 -0.907 3.842 1.00 93.81 72 VAL A C 1
ATOM 564 O O . VAL A 1 72 ? -4.750 -0.084 3.162 1.00 93.81 72 VAL A O 1
ATOM 567 N N . THR A 1 73 ? -6.685 -1.007 3.798 1.00 92.62 73 THR A N 1
ATOM 568 C CA . THR A 1 73 ? -7.529 -0.211 2.892 1.00 92.62 73 THR A CA 1
ATOM 569 C C . THR A 1 73 ? -8.919 0.034 3.473 1.00 92.62 73 THR A C 1
ATOM 571 O O . THR A 1 73 ? -9.426 -0.746 4.275 1.00 92.62 73 THR A O 1
ATOM 574 N N . HIS A 1 74 ? -9.565 1.124 3.058 1.00 93.00 74 HIS A N 1
ATOM 575 C CA . HIS A 1 74 ? -10.991 1.333 3.332 1.00 93.00 74 HIS A CA 1
ATOM 576 C C . HIS A 1 74 ? -11.888 0.542 2.362 1.00 93.00 74 HIS A C 1
ATOM 578 O O . HIS A 1 74 ? -13.036 0.257 2.694 1.00 93.00 74 HIS A O 1
ATOM 584 N N . ASN A 1 75 ? -11.363 0.132 1.204 1.00 90.62 75 ASN A N 1
ATOM 585 C CA . ASN A 1 75 ? -12.112 -0.534 0.137 1.00 90.62 75 ASN A CA 1
ATOM 586 C C . ASN A 1 75 ? -12.025 -2.064 0.249 1.00 90.62 75 ASN A C 1
ATOM 588 O O . ASN A 1 75 ? -11.682 -2.756 -0.704 1.00 90.62 75 ASN A O 1
ATOM 592 N N . ILE A 1 76 ? -12.305 -2.623 1.430 1.00 90.88 76 ILE A N 1
ATOM 593 C CA . ILE A 1 76 ? -12.124 -4.069 1.677 1.00 90.88 76 ILE A CA 1
ATOM 594 C C . ILE A 1 76 ? -12.942 -4.925 0.694 1.00 90.88 76 ILE A C 1
ATOM 596 O O . ILE A 1 76 ? -12.482 -5.980 0.259 1.00 90.88 76 ILE A O 1
ATOM 600 N N . SER A 1 77 ? -14.139 -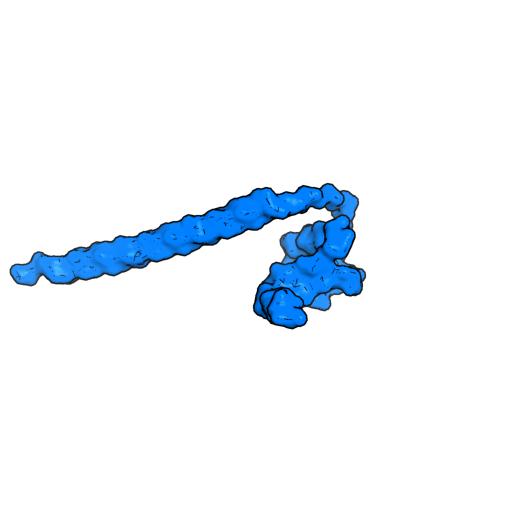4.466 0.315 1.00 88.19 77 SER A N 1
ATOM 601 C CA . SER A 1 77 ? -15.014 -5.172 -0.628 1.00 88.19 77 SER A CA 1
ATOM 602 C C . SER A 1 77 ? -14.354 -5.451 -1.975 1.00 88.19 77 SER A C 1
ATOM 604 O O . SER A 1 77 ? -14.644 -6.478 -2.586 1.00 88.19 77 SER A O 1
ATOM 606 N N . ASP A 1 78 ? -13.459 -4.571 -2.424 1.00 87.19 78 ASP A N 1
ATOM 607 C CA . ASP A 1 78 ? -12.840 -4.683 -3.745 1.00 87.19 78 ASP A CA 1
ATOM 608 C C . ASP A 1 78 ? -11.838 -5.844 -3.784 1.00 87.19 78 ASP A C 1
ATOM 610 O O . ASP A 1 78 ? -11.729 -6.528 -4.799 1.00 87.19 78 ASP A O 1
ATOM 614 N N . PHE A 1 79 ? -11.230 -6.167 -2.638 1.00 87.12 79 PHE A N 1
ATOM 615 C CA . PHE A 1 79 ? -10.328 -7.307 -2.448 1.00 87.12 79 PHE A CA 1
ATOM 616 C C . PHE A 1 79 ? -11.060 -8.593 -2.028 1.00 87.12 79 PHE A C 1
ATOM 618 O O . PHE A 1 79 ? -10.552 -9.699 -2.222 1.00 87.12 79 PHE A O 1
ATOM 625 N N . ALA A 1 80 ? -12.282 -8.480 -1.499 1.00 82.38 80 ALA A N 1
ATOM 626 C CA . ALA A 1 80 ? -13.080 -9.620 -1.049 1.00 82.38 80 ALA A CA 1
ATOM 627 C C . ALA A 1 80 ? -13.606 -10.498 -2.198 1.00 82.38 80 ALA A C 1
ATOM 629 O O . ALA A 1 80 ? -13.958 -11.655 -1.969 1.00 82.38 80 ALA A O 1
ATOM 630 N N . HIS A 1 81 ? -13.651 -9.999 -3.438 1.00 77.69 81 HIS A N 1
ATOM 631 C CA . HIS A 1 81 ? -14.289 -10.682 -4.574 1.00 77.69 81 HIS A CA 1
ATOM 632 C C . HIS A 1 81 ? -13.338 -11.183 -5.677 1.00 77.69 81 HIS A C 1
ATOM 634 O O . HIS A 1 81 ? -13.833 -11.672 -6.682 1.00 77.69 81 HIS A O 1
ATOM 640 N N . ALA A 1 82 ? -12.019 -11.185 -5.452 1.00 81.00 82 ALA A N 1
ATOM 641 C CA . ALA A 1 82 ? -11.026 -11.810 -6.337 1.00 81.00 82 ALA A CA 1
ATOM 642 C C . ALA A 1 82 ? -11.401 -13.222 -6.841 1.00 81.00 82 ALA A C 1
ATOM 644 O O . ALA A 1 82 ? -11.666 -14.127 -6.053 1.00 81.00 82 ALA A O 1
ATOM 645 N N . GLU A 1 83 ? -11.347 -13.468 -8.144 1.00 79.56 83 GLU A N 1
ATOM 646 C CA . GLU A 1 83 ? -11.514 -14.818 -8.697 1.00 79.56 83 GLU A CA 1
ATOM 647 C C . GLU A 1 83 ? -10.420 -15.771 -8.192 1.00 79.56 83 GLU A C 1
ATOM 649 O O . GLU A 1 83 ? -10.694 -16.927 -7.862 1.00 79.56 83 GLU A O 1
ATOM 654 N N . LEU A 1 84 ? -9.194 -15.259 -8.045 1.00 79.94 84 LEU A N 1
ATOM 655 C CA . LEU A 1 84 ? -8.081 -15.974 -7.427 1.00 79.94 84 LEU A CA 1
ATOM 656 C C . LEU A 1 84 ? -7.932 -15.568 -5.955 1.00 79.94 84 LEU A C 1
ATOM 658 O O . LEU A 1 84 ? -7.677 -14.407 -5.635 1.00 79.94 84 LEU A O 1
ATOM 662 N N . ARG A 1 85 ? -8.085 -16.535 -5.045 1.00 82.06 85 ARG A N 1
ATOM 663 C CA . ARG A 1 85 ? -8.005 -16.312 -3.594 1.00 82.06 85 ARG A CA 1
ATOM 664 C C . ARG A 1 85 ? -6.600 -16.575 -3.071 1.00 82.06 85 ARG A C 1
ATOM 666 O O . ARG A 1 85 ? -6.031 -17.629 -3.337 1.00 82.06 85 ARG A O 1
ATOM 673 N N . PHE A 1 86 ? -6.118 -15.677 -2.217 1.00 85.19 86 PHE A N 1
ATOM 674 C CA . PHE A 1 86 ? -4.885 -15.851 -1.450 1.00 85.19 86 PHE A CA 1
ATOM 675 C C . PHE A 1 86 ? -5.210 -15.777 0.045 1.00 85.19 86 PHE A C 1
ATOM 677 O O . PHE A 1 86 ? -5.161 -14.691 0.620 1.00 85.19 86 PHE A O 1
ATOM 684 N N . PRO A 1 87 ? -5.565 -16.904 0.692 1.00 85.00 87 PRO A N 1
ATOM 685 C CA . PRO A 1 87 ? -5.974 -16.916 2.099 1.00 85.00 87 PRO A CA 1
ATOM 686 C C . PRO A 1 87 ? -4.909 -16.365 3.054 1.00 85.00 87 PRO A C 1
ATOM 688 O O . PRO A 1 87 ? -5.236 -15.904 4.142 1.00 85.00 87 PRO A O 1
ATOM 691 N N . GLN A 1 88 ? -3.638 -16.414 2.648 1.00 87.75 88 GLN A N 1
ATOM 692 C CA . GLN A 1 88 ? -2.523 -15.883 3.423 1.00 87.75 88 GLN A CA 1
ATOM 693 C C . GLN A 1 88 ? -2.394 -14.349 3.396 1.00 87.75 88 GLN A C 1
ATOM 695 O O . GLN A 1 88 ? -1.639 -13.809 4.203 1.00 87.75 88 GLN A O 1
ATOM 700 N N . VAL A 1 89 ? -3.086 -13.650 2.487 1.00 89.94 89 VAL A N 1
ATOM 701 C CA . VAL A 1 89 ? -3.092 -12.181 2.423 1.00 89.94 89 VAL A CA 1
ATOM 702 C C . VAL A 1 89 ? -4.294 -11.663 3.202 1.00 89.94 89 VAL A C 1
ATOM 704 O O . VAL A 1 89 ? -5.442 -11.841 2.799 1.00 89.94 89 VAL A O 1
ATOM 707 N N . VAL A 1 90 ? -4.025 -11.008 4.328 1.00 91.56 90 VAL A N 1
ATOM 708 C CA . VAL A 1 90 ? -5.067 -10.421 5.176 1.00 91.56 90 VAL A CA 1
ATOM 709 C C . VAL A 1 90 ? -5.368 -9.001 4.705 1.00 91.56 90 VAL A C 1
ATOM 711 O O . VAL A 1 90 ? -4.459 -8.242 4.372 1.00 91.56 90 VAL A O 1
ATOM 714 N N . THR A 1 91 ? -6.645 -8.624 4.708 1.00 93.25 91 THR A N 1
ATOM 715 C CA . THR A 1 91 ? -7.100 -7.257 4.420 1.00 93.25 91 THR A CA 1
ATOM 716 C C . THR A 1 91 ? -7.774 -6.657 5.649 1.00 93.25 91 THR A C 1
ATOM 718 O O . THR A 1 91 ? -8.662 -7.293 6.221 1.00 93.25 91 THR A O 1
ATOM 721 N N . CYS A 1 92 ? -7.417 -5.436 6.044 1.00 94.38 92 CYS A N 1
ATOM 722 C CA . CYS A 1 92 ? -8.066 -4.735 7.155 1.00 94.38 92 CYS A CA 1
ATOM 723 C C . CYS A 1 92 ? -8.210 -3.230 6.895 1.00 94.38 92 CYS A C 1
ATOM 725 O O . CYS A 1 92 ? -7.539 -2.654 6.040 1.00 94.38 92 CYS A O 1
ATOM 727 N N . THR A 1 93 ? -9.094 -2.571 7.644 1.00 96.00 93 THR A N 1
ATOM 728 C CA . THR A 1 93 ? -9.166 -1.104 7.658 1.00 96.00 93 THR A CA 1
ATOM 729 C C . THR A 1 93 ? -8.047 -0.512 8.515 1.00 96.00 93 THR A C 1
ATOM 731 O O . THR A 1 93 ? -7.613 -1.148 9.481 1.00 96.00 93 THR A O 1
ATOM 734 N N . PRO A 1 94 ? -7.641 0.748 8.268 1.00 94.38 94 PRO A N 1
ATOM 735 C CA . PRO A 1 94 ? -6.728 1.453 9.168 1.00 94.38 94 PRO A CA 1
ATOM 736 C C . PRO A 1 94 ? -7.207 1.458 10.627 1.00 94.38 94 PRO A C 1
ATOM 738 O O . PRO A 1 94 ? -6.407 1.276 11.538 1.00 94.38 94 PRO A O 1
ATOM 741 N N . GLY A 1 95 ? -8.518 1.601 10.861 1.00 95.19 95 GLY A N 1
ATOM 742 C CA . GLY A 1 95 ? -9.093 1.569 12.209 1.00 95.19 95 GLY A CA 1
ATOM 743 C C . GLY A 1 95 ? -8.924 0.217 12.908 1.00 95.19 95 GLY A C 1
ATOM 744 O O . GLY A 1 95 ? -8.575 0.178 14.085 1.00 95.19 95 GLY A O 1
ATOM 745 N N . GLN A 1 96 ? -9.109 -0.889 12.180 1.00 95.25 96 GLN A N 1
ATOM 746 C CA . GLN A 1 96 ? -8.862 -2.238 12.705 1.00 95.25 96 GLN A CA 1
ATOM 747 C C . GLN A 1 96 ? -7.379 -2.468 13.002 1.00 95.25 96 GLN A C 1
ATOM 749 O O . GLN A 1 96 ? -7.053 -3.029 14.046 1.00 95.25 96 GLN A O 1
ATOM 754 N N . LEU A 1 97 ? -6.479 -1.990 12.134 1.00 94.50 97 LEU A N 1
ATOM 755 C CA . LEU A 1 97 ? -5.041 -2.059 12.392 1.00 94.50 97 LEU A CA 1
ATOM 756 C C . LEU A 1 97 ? -4.680 -1.323 13.690 1.00 94.50 97 LEU A C 1
ATOM 758 O O . LEU A 1 97 ? -4.018 -1.892 14.553 1.00 94.50 97 LEU A O 1
ATOM 762 N N . MET A 1 98 ? -5.159 -0.089 13.870 1.00 94.69 98 MET A N 1
ATOM 763 C CA . MET A 1 98 ? -4.892 0.683 15.090 1.00 94.69 98 MET A CA 1
ATOM 764 C C . MET A 1 98 ? -5.402 -0.018 16.356 1.00 94.69 98 MET A C 1
ATOM 766 O O . MET A 1 98 ? -4.708 -0.021 17.371 1.00 94.69 98 MET A O 1
ATOM 770 N N . GLN A 1 99 ? -6.576 -0.654 16.294 1.00 94.75 99 GLN A N 1
ATOM 771 C CA . GLN A 1 99 ? -7.095 -1.456 17.407 1.00 94.75 99 GLN A CA 1
ATOM 772 C C . GLN A 1 99 ? -6.172 -2.641 17.717 1.00 94.75 99 GLN A C 1
ATOM 774 O O . GLN A 1 99 ? -5.837 -2.853 18.878 1.00 94.75 99 GLN A O 1
ATOM 779 N N . SER A 1 100 ? -5.692 -3.357 16.694 1.00 90.94 100 SER A N 1
ATOM 780 C CA . SER A 1 100 ? -4.791 -4.506 16.876 1.00 90.94 100 SER A CA 1
ATOM 781 C C . SER A 1 100 ? -3.420 -4.157 17.465 1.00 90.94 100 SER A C 1
ATOM 783 O O . SER A 1 100 ? -2.798 -5.017 18.071 1.00 90.94 100 SER A O 1
ATOM 785 N N . LEU A 1 101 ? -2.956 -2.911 17.313 1.00 89.81 101 LEU A N 1
ATOM 786 C CA . LEU A 1 101 ? -1.676 -2.438 17.860 1.00 89.81 101 LEU A CA 1
ATOM 787 C C . LEU A 1 101 ? -1.767 -1.949 19.313 1.00 89.81 101 LEU A C 1
ATOM 789 O O . LEU A 1 101 ? -0.739 -1.693 19.934 1.00 89.81 101 LEU A O 1
ATOM 793 N N . THR A 1 102 ? -2.981 -1.744 19.829 1.00 85.50 102 THR A N 1
ATOM 794 C CA . THR A 1 102 ? -3.212 -1.167 21.166 1.00 85.50 102 THR A CA 1
ATOM 795 C C . THR A 1 102 ? -3.478 -2.243 22.233 1.00 85.50 102 THR A C 1
ATOM 797 O O . THR A 1 102 ? -3.472 -1.935 23.424 1.00 85.50 102 THR A O 1
ATOM 800 N N . HIS A 1 103 ? -3.705 -3.491 21.816 1.00 57.22 103 HIS A N 1
ATOM 801 C CA . HIS A 1 103 ? -3.901 -4.663 22.675 1.00 57.22 103 HIS A CA 1
ATOM 802 C C . HIS A 1 103 ? -2.630 -5.507 22.765 1.00 57.22 103 HIS A C 1
ATOM 804 O O . HIS A 1 103 ? -2.415 -6.088 23.852 1.00 57.22 103 HIS A O 1
#

Nearest PDB structures (foldseek):
  4v8a-assembly1_AF  TM=4.872E-01  e=5.928E+00  Thermus thermophilus HB8
  1xkd-assembly1_B  TM=2.673E-01  e=5.540E+00  Aeropyrum pernix K1

Solvent-accessible surface area (backbone atoms only — not comparable to full-atom values): 6345 Å² total; per-residue (Å²): 145,84,67,70,70,66,53,54,54,50,51,55,52,49,53,50,52,50,52,52,50,52,52,48,53,50,53,50,51,54,51,53,51,53,60,73,71,55,80,90,76,91,74,87,78,88,75,78,31,62,26,83,49,72,80,52,35,58,58,53,51,45,36,62,70,54,59,90,34,71,50,73,38,90,62,55,70,48,69,72,62,32,77,54,82,59,90,80,53,48,76,42,35,64,69,56,51,54,54,66,74,74,110

Secondary structure (DSSP, 8-state):
---HHHHHHHHHHHHHHHHHHHHHHHHHHHHHHHHHHPPP-----------SSGGGHHHHHHHHHT-S-EEE-S-HHHHHT-SS--TTSEEE-HHHHHHHHH-

pLDDT: mean 81.82, std 13.95, range [42.0, 96.0]

Sequence (103 aa):
MYSNYSILTTTARRLRSQQTAAHLAFKLSATAHLVAVATEIDVRSLWRPNLRDEGDNFVLEIAVAAWPCTIVTHNISDFAHAELRFPQVVTCTPGQLMQSLTH

Foldseek 3Di:
DDDDPVVVVVVVVVVVVVVVVVVVVVVVVVVVVCVVPDDDFDFPDPDCLPFPDSVCRVVVSRCVRVPVHEAEDPPVVRVVDGNDD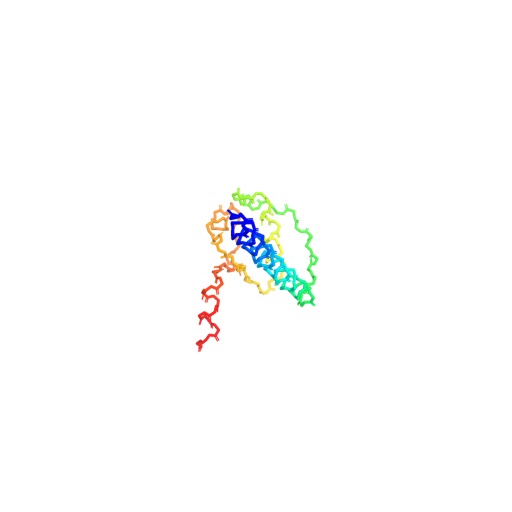DPSHHYYYPVVVVVVVVD

Mean predicted aligned error: 9.48 Å